Protein AF-A0A804QCX2-F1 (afdb_monomer_lite)

Radius of gyration: 17.0 Å; chains: 1; bounding box: 43×28×44 Å

Structure (m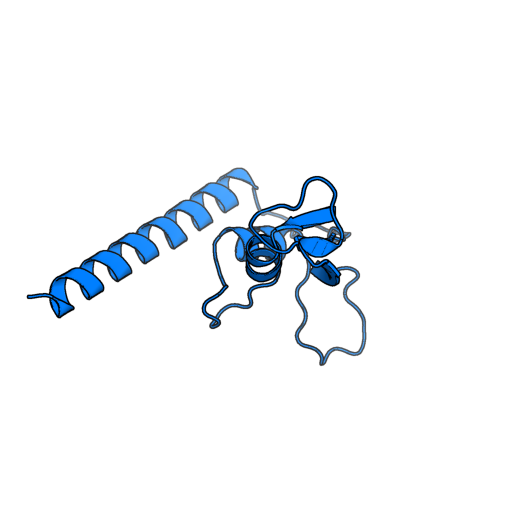mCIF, N/CA/C/O backbone):
data_AF-A0A804QCX2-F1
#
_entry.id   AF-A0A804QCX2-F1
#
loop_
_atom_site.group_PDB
_atom_site.id
_atom_site.type_symbol
_atom_site.label_atom_id
_atom_site.label_alt_id
_atom_site.label_comp_id
_atom_site.label_asym_id
_atom_site.label_entity_id
_atom_site.label_seq_id
_atom_site.pdbx_PDB_ins_code
_atom_site.Cartn_x
_atom_site.Cartn_y
_atom_site.Cartn_z
_atom_site.occupancy
_atom_site.B_iso_or_equiv
_atom_site.auth_seq_id
_atom_site.auth_comp_id
_atom_site.auth_asym_id
_atom_site.auth_atom_id
_atom_site.pdbx_PDB_model_num
ATOM 1 N N . MET A 1 1 ? 11.418 -2.056 2.179 1.00 92.19 1 MET A N 1
ATOM 2 C CA . MET A 1 1 ? 10.836 -2.862 1.079 1.00 92.19 1 MET A CA 1
ATOM 3 C C . MET A 1 1 ? 10.971 -2.107 -0.231 1.00 92.19 1 MET A C 1
ATOM 5 O O . MET A 1 1 ? 10.758 -0.905 -0.222 1.00 92.19 1 MET A O 1
ATOM 9 N N . LEU A 1 2 ? 11.300 -2.774 -1.339 1.00 95.69 2 LEU A N 1
ATOM 10 C CA . LEU A 1 2 ? 11.326 -2.166 -2.675 1.00 95.69 2 LEU A CA 1
ATOM 11 C C . LEU A 1 2 ? 10.024 -2.509 -3.410 1.00 95.69 2 LEU A C 1
ATOM 13 O O . LEU A 1 2 ? 9.696 -3.685 -3.549 1.00 95.69 2 LEU A O 1
ATOM 17 N N . VAL A 1 3 ? 9.266 -1.501 -3.835 1.00 96.00 3 VAL A N 1
ATOM 18 C CA . VAL A 1 3 ? 7.952 -1.674 -4.484 1.00 96.00 3 VAL A CA 1
ATOM 19 C C . VAL A 1 3 ? 7.820 -0.735 -5.677 1.00 96.00 3 VAL A C 1
ATOM 21 O O . VAL A 1 3 ? 8.579 0.219 -5.797 1.00 96.00 3 VAL A O 1
ATOM 24 N N . GLN A 1 4 ? 6.838 -0.957 -6.551 1.00 96.50 4 GLN A N 1
ATOM 25 C CA . GLN A 1 4 ? 6.546 -0.014 -7.636 1.00 96.50 4 GLN A CA 1
ATOM 26 C C . GLN A 1 4 ? 6.207 1.372 -7.073 1.00 96.50 4 GLN A C 1
ATOM 28 O O . GLN A 1 4 ? 5.472 1.482 -6.090 1.00 96.50 4 GLN A O 1
ATOM 33 N N . ARG A 1 5 ? 6.682 2.437 -7.725 1.00 94.88 5 ARG A N 1
ATOM 34 C CA . ARG A 1 5 ? 6.516 3.819 -7.240 1.00 94.88 5 ARG A CA 1
ATOM 35 C C . ARG A 1 5 ? 5.050 4.192 -6.996 1.00 94.88 5 ARG A C 1
ATOM 37 O O . ARG A 1 5 ? 4.723 4.807 -5.987 1.00 94.88 5 ARG A O 1
ATOM 44 N N . GLU A 1 6 ? 4.154 3.763 -7.879 1.00 94.12 6 GLU A N 1
ATOM 45 C CA . GLU A 1 6 ? 2.708 3.963 -7.724 1.00 94.12 6 GLU A CA 1
ATOM 46 C C . GLU A 1 6 ? 2.157 3.263 -6.470 1.00 94.12 6 GLU A C 1
ATOM 48 O O . GLU A 1 6 ? 1.337 3.812 -5.739 1.00 94.12 6 GLU A O 1
ATOM 53 N N . PHE A 1 7 ? 2.636 2.054 -6.173 1.00 93.94 7 PHE A N 1
ATOM 54 C CA . PHE A 1 7 ? 2.242 1.329 -4.969 1.00 93.94 7 PHE A CA 1
ATOM 55 C C . PHE A 1 7 ? 2.747 2.032 -3.701 1.00 93.94 7 PHE A C 1
ATOM 57 O O . PHE A 1 7 ? 2.002 2.144 -2.729 1.00 93.94 7 PHE A O 1
ATOM 64 N N . ALA A 1 8 ? 3.969 2.574 -3.725 1.00 92.94 8 ALA A N 1
ATOM 65 C CA . ALA A 1 8 ? 4.517 3.359 -2.618 1.00 92.94 8 ALA A CA 1
ATOM 66 C C . ALA A 1 8 ? 3.691 4.626 -2.340 1.00 92.94 8 ALA A C 1
ATOM 68 O O . ALA A 1 8 ? 3.346 4.891 -1.190 1.00 92.94 8 ALA A O 1
ATOM 69 N N . ARG A 1 9 ? 3.303 5.368 -3.387 1.00 91.06 9 ARG A N 1
ATOM 70 C CA . ARG A 1 9 ? 2.442 6.563 -3.267 1.00 91.06 9 ARG A CA 1
ATOM 71 C 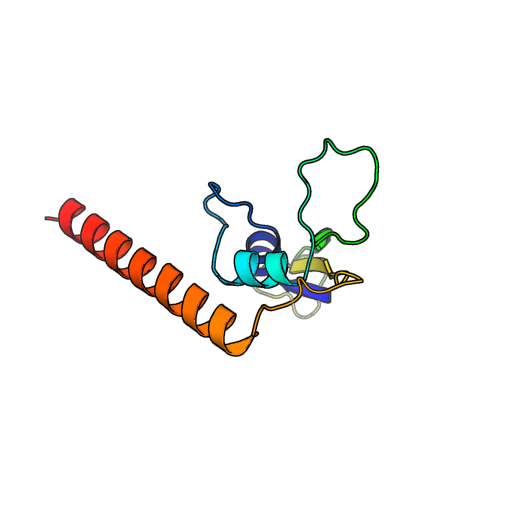C . ARG A 1 9 ? 1.085 6.237 -2.656 1.00 91.06 9 ARG A C 1
ATOM 73 O O . ARG A 1 9 ? 0.627 6.920 -1.742 1.00 91.06 9 ARG A O 1
ATOM 80 N N . ARG A 1 10 ? 0.496 5.127 -3.092 1.00 91.62 10 ARG A N 1
ATOM 81 C CA . ARG A 1 10 ? -0.748 4.579 -2.547 1.00 91.62 10 ARG A CA 1
ATOM 82 C C . ARG A 1 10 ? -0.634 4.138 -1.095 1.00 91.62 10 ARG A C 1
ATOM 84 O O . ARG A 1 10 ? -1.620 4.224 -0.379 1.00 91.62 10 ARG A O 1
ATOM 91 N N . LEU A 1 11 ? 0.533 3.677 -0.654 1.00 90.12 11 LEU A N 1
ATOM 92 C CA . LEU A 1 11 ? 0.796 3.307 0.740 1.00 90.12 11 LEU A CA 1
ATOM 93 C C . LEU A 1 11 ? 0.766 4.525 1.674 1.00 90.12 11 LEU A C 1
ATOM 95 O O . LEU A 1 11 ? 0.222 4.439 2.772 1.00 90.12 11 LEU A O 1
ATOM 99 N N . VAL A 1 12 ? 1.318 5.658 1.225 1.00 88.06 12 VAL A N 1
ATOM 100 C CA . VAL A 1 12 ? 1.423 6.905 2.010 1.00 88.06 12 VAL A CA 1
ATOM 101 C C . VAL A 1 12 ? 0.287 7.902 1.752 1.00 88.06 12 VAL A C 1
ATOM 103 O O . VAL A 1 12 ? 0.261 8.982 2.343 1.00 88.06 12 VAL A O 1
ATOM 106 N N . GLY A 1 13 ? -0.675 7.557 0.890 1.00 87.19 13 GLY A N 1
ATOM 107 C CA . GLY A 1 13 ? -1.758 8.445 0.471 1.00 87.19 13 GLY A CA 1
ATOM 108 C C . GLY A 1 13 ? -2.580 8.988 1.646 1.00 87.19 13 GLY A C 1
ATOM 109 O O . GLY A 1 13 ? -3.229 8.237 2.379 1.00 87.19 13 GLY A O 1
A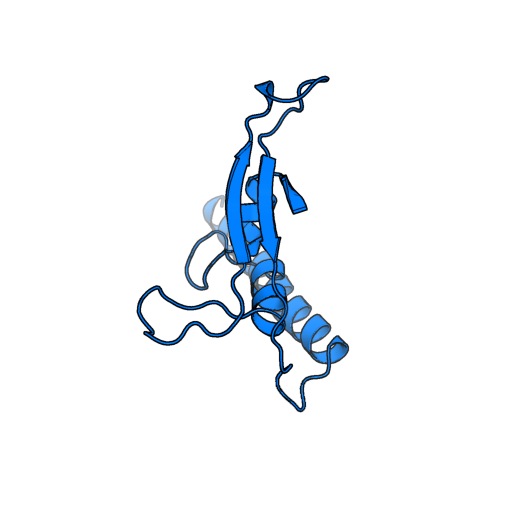TOM 110 N N . ALA A 1 14 ? -2.595 10.309 1.824 1.00 82.19 14 ALA A N 1
ATOM 111 C CA . ALA A 1 14 ? -3.370 10.963 2.876 1.00 82.19 14 ALA A CA 1
ATOM 112 C C . ALA A 1 14 ? -4.846 11.163 2.468 1.00 82.19 14 ALA A C 1
ATOM 114 O O . ALA A 1 14 ? -5.103 11.518 1.315 1.00 82.19 14 ALA A O 1
ATOM 115 N N . PRO A 1 15 ? -5.819 10.979 3.386 1.00 81.44 15 PRO A N 1
ATOM 116 C CA . PRO A 1 15 ? -7.228 11.259 3.125 1.00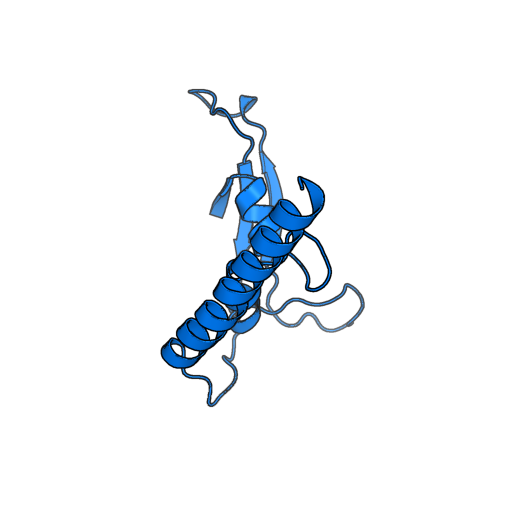 81.44 15 PRO A CA 1
ATOM 117 C C . PRO A 1 15 ? -7.422 12.651 2.517 1.00 81.44 15 PRO A C 1
ATOM 119 O O . PRO A 1 15 ? -6.814 13.615 2.972 1.00 81.44 15 PRO A O 1
ATOM 122 N N . GLY A 1 16 ? -8.257 12.750 1.483 1.00 81.44 16 GLY A N 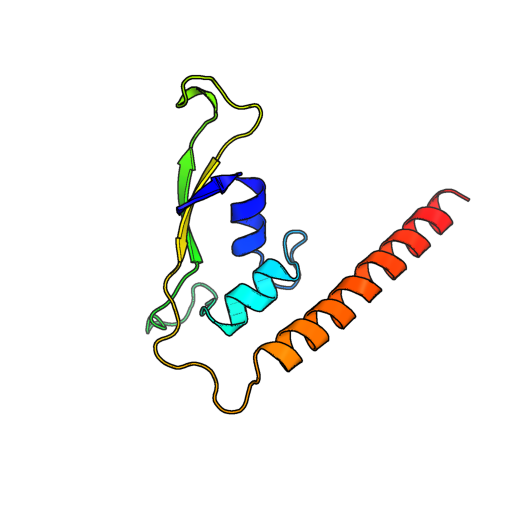1
ATOM 123 C CA . GLY A 1 16 ? -8.473 13.994 0.735 1.00 81.44 16 GLY A CA 1
ATOM 124 C C . GLY A 1 16 ? -7.554 14.179 -0.479 1.00 81.44 16 GLY A C 1
ATOM 125 O O . GLY A 1 16 ? -7.888 14.968 -1.359 1.00 81.44 16 GLY A O 1
ATOM 126 N N . HIS A 1 17 ? -6.466 13.410 -0.600 1.00 75.38 17 HIS A N 1
ATOM 127 C CA . HIS A 1 17 ? -5.654 13.355 -1.820 1.00 75.38 17 HIS A CA 1
ATOM 128 C C . HIS A 1 17 ? -6.061 12.191 -2.734 1.00 75.38 17 HIS A C 1
ATOM 130 O O . HIS A 1 17 ? -6.556 11.160 -2.280 1.00 75.38 17 HIS A O 1
ATOM 136 N N . GLY A 1 18 ? -5.820 12.343 -4.042 1.00 76.25 18 GLY A N 1
ATOM 137 C CA . GLY A 1 18 ? -6.228 11.368 -5.065 1.00 76.25 18 GLY A CA 1
ATOM 138 C C . GLY A 1 18 ? -5.586 9.978 -4.944 1.00 76.25 18 GLY A C 1
ATOM 139 O O . GLY A 1 18 ? -6.144 9.011 -5.449 1.00 76.25 18 GLY A O 1
ATOM 140 N N . GLU A 1 19 ? -4.456 9.872 -4.246 1.00 79.19 19 GLU A N 1
ATOM 141 C CA . GLU A 1 19 ? -3.726 8.617 -4.007 1.00 79.19 19 GLU A CA 1
ATOM 142 C C . GLU A 1 19 ? -4.310 7.794 -2.842 1.00 79.19 19 GLU A C 1
ATOM 144 O O . GLU A 1 19 ? -3.952 6.628 -2.660 1.00 79.19 19 GLU A O 1
ATOM 149 N N . HIS A 1 20 ? -5.206 8.380 -2.033 1.00 83.00 20 HIS A N 1
ATOM 150 C CA . HIS A 1 20 ? -5.774 7.697 -0.875 1.00 83.00 20 HIS A CA 1
ATOM 151 C C . HIS A 1 20 ? -6.705 6.561 -1.290 1.00 83.00 20 HIS A C 1
ATOM 153 O O . HIS A 1 20 ? -7.623 6.724 -2.098 1.00 83.00 20 HIS A O 1
ATOM 159 N N . ASN A 1 21 ? -6.488 5.395 -0.696 1.00 86.44 21 ASN A N 1
ATOM 160 C CA . ASN A 1 21 ? -7.246 4.193 -0.986 1.00 86.44 21 ASN A CA 1
ATOM 161 C C . ASN A 1 21 ? -7.289 3.267 0.236 1.00 86.44 21 ASN A C 1
ATOM 163 O O . ASN A 1 21 ? -6.691 3.541 1.274 1.00 86.44 21 ASN A O 1
ATOM 167 N N . HIS A 1 22 ? -7.960 2.132 0.061 1.00 88.50 22 HIS A N 1
ATOM 168 C CA . HIS A 1 22 ? -8.065 1.072 1.056 1.00 88.50 22 HIS A CA 1
ATOM 169 C C . HIS A 1 22 ? -6.710 0.614 1.624 1.00 88.50 22 HIS A C 1
ATOM 171 O O . HIS A 1 22 ? -6.603 0.372 2.823 1.00 88.50 22 HIS A O 1
ATOM 177 N N . LEU A 1 23 ? -5.660 0.531 0.794 1.00 89.31 23 LEU A N 1
ATOM 178 C CA . LEU A 1 23 ? -4.317 0.172 1.259 1.00 89.31 23 LEU A CA 1
ATOM 179 C C . LEU A 1 23 ? -3.786 1.227 2.235 1.00 89.31 23 LEU A C 1
ATOM 181 O O . LEU A 1 23 ? -3.375 0.864 3.334 1.00 89.31 23 LEU A O 1
ATOM 185 N N . ALA A 1 24 ? -3.858 2.513 1.879 1.00 88.94 24 ALA A N 1
ATOM 186 C CA . ALA A 1 24 ? -3.457 3.605 2.766 1.00 88.94 24 ALA A CA 1
ATOM 187 C C . ALA A 1 24 ? -4.224 3.572 4.096 1.00 88.94 24 ALA A C 1
ATOM 189 O O . ALA A 1 24 ? -3.645 3.785 5.159 1.00 88.94 24 ALA A O 1
ATOM 190 N N . THR A 1 25 ? -5.531 3.298 4.051 1.00 88.94 25 THR A N 1
ATOM 191 C CA . THR A 1 25 ? -6.388 3.200 5.240 1.00 88.94 25 THR A CA 1
ATOM 192 C C . THR A 1 25 ? -5.971 2.046 6.151 1.00 88.94 25 THR A C 1
ATOM 194 O O . THR A 1 25 ? -5.835 2.242 7.358 1.00 88.94 25 THR A O 1
ATOM 197 N N . ASN A 1 26 ? -5.699 0.868 5.590 1.00 89.88 26 ASN A N 1
ATOM 198 C CA . ASN A 1 26 ? -5.281 -0.299 6.369 1.00 89.88 26 ASN A CA 1
ATOM 199 C C . ASN A 1 26 ? -3.897 -0.112 6.967 1.00 89.88 26 ASN A C 1
ATOM 201 O O . ASN A 1 26 ? -3.689 -0.390 8.147 1.00 89.88 26 ASN A O 1
ATOM 205 N N . VAL A 1 27 ? -2.976 0.432 6.175 1.00 87.50 27 VAL A N 1
ATOM 206 C CA . VAL A 1 27 ? -1.651 0.812 6.649 1.00 87.50 27 VAL A CA 1
ATOM 207 C C . VAL A 1 27 ? -1.788 1.808 7.794 1.00 87.50 27 VAL A C 1
ATOM 209 O O . VAL A 1 27 ? -1.207 1.569 8.835 1.00 87.50 27 VAL A O 1
ATOM 212 N N . ARG A 1 28 ? -2.628 2.844 7.692 1.00 83.06 28 ARG A N 1
ATOM 213 C CA . ARG A 1 28 ? -2.869 3.825 8.772 1.00 83.06 28 ARG A CA 1
ATOM 214 C C . ARG A 1 28 ? -3.468 3.247 10.060 1.00 83.06 28 ARG A C 1
ATOM 216 O O . ARG A 1 28 ? -3.312 3.829 11.141 1.00 83.06 28 ARG A O 1
ATOM 223 N N . LEU A 1 29 ? -4.172 2.118 9.986 1.00 83.38 29 LEU A N 1
ATOM 224 C CA . LEU A 1 29 ? -4.665 1.444 11.186 1.00 83.38 29 LEU A CA 1
ATOM 225 C C . LEU A 1 29 ? -3.491 0.886 11.993 1.00 83.38 29 LEU A C 1
ATOM 227 O O . LEU A 1 29 ? -3.352 1.177 13.184 1.00 83.38 29 LEU A O 1
ATOM 231 N N . VAL A 1 30 ? -2.633 0.120 11.322 1.00 77.62 30 VAL A N 1
ATOM 232 C CA . VAL A 1 30 ? -1.483 -0.558 11.934 1.00 77.62 30 VAL A CA 1
ATOM 233 C C . VAL A 1 30 ? -0.257 0.343 12.050 1.00 77.62 30 VAL A C 1
ATOM 235 O O . VAL A 1 30 ? 0.633 0.058 12.849 1.00 77.62 30 VAL A O 1
ATOM 238 N N . ALA A 1 31 ? -0.236 1.447 11.299 1.00 65.94 31 ALA A N 1
ATOM 239 C CA . ALA A 1 31 ? 0.866 2.384 11.197 1.00 65.94 31 ALA A CA 1
ATOM 240 C C . ALA A 1 31 ? 0.459 3.847 11.404 1.00 65.94 31 ALA A C 1
ATOM 242 O O . ALA A 1 31 ? -0.603 4.265 10.963 1.00 65.94 31 ALA A O 1
ATOM 243 N N . VAL A 1 32 ? 1.216 4.633 12.177 1.00 52.25 32 VAL A N 1
ATOM 244 C CA . VAL A 1 32 ? 0.843 6.037 12.429 1.00 52.25 32 VAL A CA 1
ATOM 245 C C . VAL A 1 32 ? 1.142 6.853 11.172 1.00 52.25 32 VAL A C 1
ATOM 247 O O . VAL A 1 32 ? 2.134 6.638 10.487 1.00 52.25 32 VAL A O 1
ATOM 250 N N . THR A 1 33 ? 0.260 7.790 10.846 1.00 45.25 33 THR A N 1
ATOM 251 C CA . THR A 1 33 ? 0.528 8.837 9.857 1.00 45.25 33 THR A CA 1
ATOM 252 C C . THR A 1 33 ? 0.348 10.168 10.548 1.00 45.25 33 THR A C 1
ATOM 254 O O . THR A 1 33 ? -0.765 10.478 10.977 1.00 45.25 33 THR A O 1
ATOM 257 N N . VAL A 1 34 ? 1.424 10.932 10.669 1.00 40.78 34 VAL A N 1
ATOM 258 C CA . VAL A 1 34 ? 1.417 12.244 11.318 1.00 40.78 34 VAL A CA 1
ATOM 259 C C . VAL A 1 34 ? 1.467 13.317 10.235 1.00 40.78 34 VAL A C 1
ATOM 261 O O . VAL A 1 34 ? 2.250 13.189 9.294 1.00 40.78 34 VAL A O 1
ATOM 264 N N . PRO A 1 35 ? 0.666 14.388 10.332 1.00 38.28 35 PRO A N 1
ATOM 265 C CA . PRO A 1 35 ? 1.033 15.654 9.715 1.00 38.28 35 PRO A CA 1
ATOM 266 C C . PRO A 1 35 ? 2.336 16.144 10.364 1.00 38.28 35 PRO A C 1
ATOM 268 O O . PRO A 1 35 ? 2.546 15.909 11.550 1.00 38.28 35 PRO A O 1
ATOM 271 N N . LEU A 1 36 ? 3.175 16.847 9.606 1.00 43.53 36 LEU A N 1
ATOM 272 C CA . LEU A 1 36 ? 4.545 17.287 9.933 1.00 43.53 36 LEU A CA 1
ATOM 273 C C . LEU A 1 36 ? 4.714 18.164 11.212 1.00 43.53 36 LEU A C 1
ATOM 275 O O . LEU A 1 36 ? 5.742 18.807 11.369 1.00 43.53 36 LEU A O 1
ATOM 279 N N . ALA A 1 37 ? 3.731 18.254 12.116 1.00 42.91 37 ALA A N 1
ATOM 280 C CA . ALA A 1 37 ? 3.627 19.301 13.137 1.00 42.91 37 ALA A CA 1
ATOM 281 C C . ALA A 1 37 ? 3.509 18.826 14.605 1.00 42.91 37 ALA A C 1
ATOM 283 O O . ALA A 1 37 ? 3.113 19.622 15.452 1.00 42.91 37 ALA A O 1
ATOM 284 N N . VAL A 1 38 ? 3.847 17.577 14.956 1.00 46.38 38 VAL A N 1
ATOM 285 C CA . VAL A 1 38 ? 3.866 17.145 16.373 1.00 46.38 38 VAL A CA 1
ATOM 286 C C . VAL A 1 38 ? 5.293 16.819 16.815 1.00 46.38 38 VAL A C 1
ATOM 288 O O . VAL A 1 38 ? 5.953 15.968 16.230 1.00 46.38 38 VAL A O 1
ATOM 291 N N . ALA A 1 39 ? 5.755 17.519 17.858 1.00 49.72 39 ALA A N 1
ATOM 292 C CA . ALA A 1 39 ? 7.129 17.522 18.378 1.00 49.72 39 ALA A CA 1
ATOM 293 C C . ALA A 1 39 ? 7.570 16.226 19.092 1.00 49.72 39 ALA A C 1
ATOM 295 O O . ALA A 1 39 ? 8.710 16.114 19.537 1.00 49.72 39 ALA A O 1
ATOM 296 N N . THR A 1 40 ? 6.691 15.237 19.195 1.00 45.06 40 THR A N 1
ATOM 297 C CA . THR A 1 40 ? 7.006 13.891 19.674 1.00 45.06 40 THR A CA 1
ATOM 298 C C . THR A 1 40 ? 6.733 12.923 18.534 1.00 45.06 40 THR A C 1
ATOM 300 O O . THR A 1 40 ? 5.584 12.850 18.094 1.00 45.06 40 THR A O 1
ATOM 303 N N . PRO A 1 41 ? 7.738 12.181 18.027 1.00 43.69 41 PRO A N 1
ATOM 304 C CA . PRO A 1 41 ? 7.491 11.240 16.952 1.00 43.69 41 PRO A CA 1
ATOM 305 C C . PRO A 1 41 ? 6.601 10.137 17.528 1.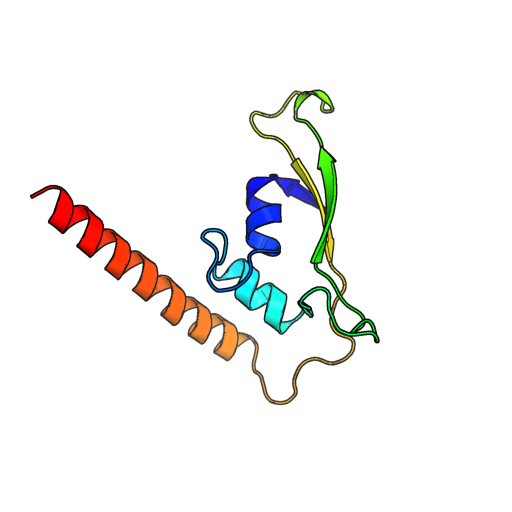00 43.69 41 PRO A C 1
ATOM 307 O O . PRO A 1 41 ? 7.041 9.408 18.428 1.00 43.69 41 PRO A O 1
ATOM 310 N N . PRO A 1 42 ? 5.350 9.963 17.070 1.00 46.19 42 PRO A N 1
ATOM 311 C CA . PRO A 1 42 ? 4.725 8.682 17.291 1.00 46.19 42 PRO A CA 1
ATOM 312 C C . PRO A 1 42 ? 5.571 7.703 16.484 1.00 46.19 42 PRO A C 1
ATOM 314 O O . PRO A 1 42 ? 5.999 8.015 15.375 1.00 46.19 42 PRO A O 1
ATOM 317 N N . ARG A 1 43 ? 5.908 6.572 17.098 1.00 46.03 43 ARG A N 1
ATOM 318 C CA . ARG A 1 43 ? 7.082 5.755 16.770 1.00 46.03 43 ARG A CA 1
ATOM 319 C C . ARG A 1 43 ? 7.074 5.087 15.397 1.00 46.03 43 ARG A C 1
ATOM 321 O O . ARG A 1 43 ? 7.816 4.135 15.212 1.00 46.03 43 ARG A O 1
ATOM 328 N N . LEU A 1 44 ? 6.288 5.578 14.438 1.00 50.81 44 LEU A N 1
ATOM 329 C CA . LEU A 1 44 ? 5.946 4.901 13.220 1.00 50.81 44 LEU A CA 1
ATOM 330 C C . LEU A 1 44 ? 5.514 5.773 12.048 1.00 50.81 44 LEU A C 1
ATOM 332 O O . LEU A 1 44 ? 4.522 6.488 12.130 1.00 50.81 44 LEU A O 1
ATOM 336 N N . GLU A 1 45 ? 6.192 5.603 10.924 1.00 63.62 45 GLU A N 1
ATOM 337 C CA . GLU A 1 45 ? 5.939 6.339 9.695 1.00 63.62 45 GLU A CA 1
ATOM 338 C C . GLU A 1 45 ? 6.051 5.349 8.532 1.00 63.62 45 GLU A C 1
ATOM 340 O O . GLU A 1 45 ? 6.926 4.477 8.534 1.00 63.62 45 GLU A O 1
ATOM 345 N N . VAL A 1 46 ? 5.147 5.443 7.554 1.00 69.88 46 VAL A N 1
ATOM 346 C CA . VAL A 1 46 ? 5.410 4.857 6.237 1.00 69.88 46 VAL A CA 1
ATOM 347 C C . VAL A 1 46 ? 6.119 5.921 5.427 1.00 69.88 46 VAL A C 1
ATOM 349 O O . VAL A 1 46 ? 5.526 6.942 5.082 1.00 69.88 46 VAL A O 1
ATOM 352 N N . LEU A 1 47 ? 7.400 5.687 5.172 1.00 83.62 47 LEU A N 1
ATOM 353 C CA . LEU A 1 47 ? 8.293 6.640 4.526 1.00 83.62 47 LEU A CA 1
ATOM 354 C C . LEU A 1 47 ? 8.721 6.095 3.177 1.00 83.62 47 LEU A C 1
ATOM 356 O O . LEU A 1 47 ? 9.172 4.954 3.075 1.00 83.62 47 LEU A O 1
ATOM 360 N N . ILE A 1 48 ? 8.638 6.935 2.150 1.00 88.38 48 ILE A N 1
ATOM 361 C CA . ILE A 1 48 ? 9.387 6.705 0.919 1.00 88.38 48 ILE A CA 1
ATOM 362 C C . ILE A 1 48 ? 10.816 7.168 1.199 1.00 88.38 48 ILE A C 1
ATOM 364 O O . ILE A 1 48 ? 11.082 8.363 1.268 1.00 88.38 48 ILE A O 1
ATOM 368 N N . VAL A 1 49 ? 11.713 6.208 1.408 1.00 91.88 49 VAL A N 1
ATOM 369 C CA . VAL A 1 49 ? 13.121 6.446 1.750 1.00 91.88 49 VAL A CA 1
ATOM 370 C C . VAL A 1 49 ? 13.884 6.952 0.534 1.00 91.88 49 VAL A C 1
ATOM 372 O O . VAL A 1 49 ? 14.696 7.865 0.631 1.00 91.88 49 VAL A O 1
ATOM 375 N N . ALA A 1 50 ? 13.624 6.343 -0.620 1.00 93.88 50 ALA A N 1
ATOM 376 C CA . ALA A 1 50 ? 14.266 6.704 -1.869 1.00 93.88 50 ALA A CA 1
ATOM 377 C C . ALA A 1 50 ? 13.395 6.298 -3.053 1.00 93.88 50 ALA A C 1
ATOM 379 O O . ALA A 1 50 ? 12.712 5.273 -3.024 1.00 93.88 50 ALA A O 1
ATOM 380 N N . ASP A 1 51 ? 13.474 7.075 -4.121 1.00 96.31 51 ASP A N 1
ATOM 381 C CA . ASP A 1 51 ? 13.000 6.652 -5.427 1.00 96.31 51 ASP A CA 1
ATOM 382 C C . ASP A 1 51 ? 14.119 5.933 -6.184 1.00 96.31 51 ASP A C 1
ATOM 384 O O . ASP A 1 51 ? 15.272 6.357 -6.152 1.00 96.31 51 ASP A O 1
ATOM 388 N N . VAL A 1 52 ? 13.766 4.859 -6.888 1.00 96.19 52 VAL A N 1
ATOM 389 C CA . VAL A 1 52 ? 14.690 4.025 -7.664 1.00 96.19 52 VAL A CA 1
ATOM 390 C C . VAL A 1 52 ? 14.224 4.009 -9.111 1.00 96.19 52 VAL A C 1
ATOM 392 O O . VAL A 1 52 ? 13.088 3.627 -9.415 1.00 96.19 52 VAL A O 1
ATOM 395 N N . ARG A 1 53 ? 15.086 4.442 -10.030 1.00 97.38 53 ARG A N 1
ATOM 396 C CA . ARG A 1 53 ? 14.713 4.528 -11.443 1.00 97.38 53 ARG A CA 1
ATOM 397 C C . ARG A 1 53 ? 14.756 3.136 -12.045 1.00 97.38 53 ARG A C 1
ATOM 399 O O . ARG A 1 53 ? 15.611 2.327 -11.702 1.00 97.38 53 ARG A O 1
ATOM 406 N N . LYS A 1 54 ? 13.894 2.867 -13.022 1.00 96.88 54 LYS A N 1
ATOM 407 C CA . LYS A 1 54 ? 13.942 1.607 -13.783 1.00 96.88 54 LYS A CA 1
ATOM 408 C C . LYS A 1 54 ? 15.323 1.319 -14.391 1.00 96.88 54 LYS A C 1
ATOM 410 O O . LYS A 1 54 ? 15.725 0.167 -14.450 1.00 96.88 54 LYS A O 1
ATOM 415 N N . ALA A 1 55 ? 16.061 2.360 -14.786 1.00 97.00 55 ALA A N 1
ATOM 416 C CA . ALA A 1 55 ? 17.404 2.240 -15.357 1.00 97.00 55 ALA A CA 1
ATOM 417 C C . ALA A 1 55 ? 18.446 1.658 -14.383 1.00 97.00 55 ALA A C 1
ATOM 419 O O . ALA A 1 55 ? 19.488 1.194 -14.830 1.00 97.00 55 ALA A O 1
ATOM 420 N N . ASP A 1 56 ? 18.160 1.657 -13.077 1.00 96.31 56 ASP A N 1
ATOM 421 C CA . ASP A 1 56 ? 19.054 1.125 -12.047 1.00 96.31 56 ASP A CA 1
ATOM 422 C C . ASP A 1 56 ? 18.904 -0.414 -11.885 1.00 96.31 56 ASP A C 1
ATOM 424 O O . ASP A 1 56 ? 19.503 -1.012 -10.994 1.00 96.31 56 ASP A O 1
ATOM 428 N N . PHE A 1 57 ? 18.112 -1.073 -12.745 1.00 97.25 57 PHE A N 1
ATOM 429 C CA . PHE A 1 57 ? 17.863 -2.519 -12.733 1.00 97.25 57 PHE A CA 1
ATOM 430 C C . PHE A 1 57 ? 18.342 -3.204 -14.018 1.00 97.25 57 PHE A C 1
ATOM 432 O O . PHE A 1 57 ? 18.265 -2.643 -15.112 1.00 97.25 57 PHE A O 1
ATOM 439 N N . VAL A 1 58 ? 18.728 -4.478 -13.892 1.00 96.31 58 VAL A N 1
ATOM 440 C CA . VAL A 1 58 ? 19.015 -5.376 -15.018 1.00 96.31 58 VAL A CA 1
ATOM 441 C C . VAL A 1 58 ? 18.303 -6.719 -14.777 1.00 96.31 58 VAL A C 1
ATOM 443 O O . VAL A 1 58 ? 18.658 -7.408 -13.821 1.00 96.31 58 VAL A O 1
ATOM 446 N N . PRO A 1 59 ? 17.310 -7.114 -15.605 1.00 95.38 59 PRO A N 1
ATOM 447 C CA . PRO A 1 59 ? 16.746 -6.369 -16.737 1.00 95.38 59 PRO A CA 1
ATOM 448 C C . PRO A 1 59 ? 15.949 -5.124 -16.305 1.00 95.38 59 PRO A C 1
ATOM 450 O O . PRO A 1 59 ? 15.376 -5.087 -15.217 1.00 95.38 59 PRO A O 1
ATOM 453 N N . MET A 1 60 ? 15.889 -4.114 -17.183 1.00 96.94 60 MET A N 1
ATOM 454 C CA . MET A 1 60 ? 15.167 -2.862 -16.924 1.00 96.94 60 MET A CA 1
ATOM 455 C C . MET A 1 60 ? 13.642 -3.105 -16.886 1.00 96.94 60 MET A C 1
ATOM 457 O O . MET A 1 60 ? 13.075 -3.517 -17.902 1.00 96.94 60 MET A O 1
ATOM 461 N N . PRO A 1 61 ? 12.939 -2.827 -15.770 1.00 96.88 61 PRO A N 1
ATOM 462 C CA . PRO A 1 61 ? 11.486 -2.923 -15.701 1.00 96.88 61 PRO A CA 1
ATOM 463 C C . PRO A 1 61 ? 10.798 -1.793 -16.483 1.00 96.88 61 PRO A C 1
ATOM 465 O O . PRO A 1 61 ? 11.404 -0.798 -16.881 1.00 96.88 61 PRO A O 1
ATOM 468 N N . VAL A 1 62 ? 9.481 -1.919 -16.671 1.00 97.19 62 VAL A N 1
ATOM 469 C CA . VAL A 1 62 ? 8.666 -0.908 -17.376 1.00 97.19 62 VAL A CA 1
ATOM 470 C C . VAL A 1 62 ? 8.432 0.344 -16.520 1.00 97.19 62 VAL A C 1
ATOM 472 O O . VAL A 1 62 ? 8.307 1.452 -17.047 1.00 97.19 62 VAL A O 1
ATOM 475 N N . VAL A 1 63 ? 8.386 0.173 -15.199 1.00 97.38 63 VAL A N 1
ATOM 476 C CA . VAL A 1 63 ? 7.997 1.202 -14.227 1.00 97.38 63 VAL A CA 1
ATOM 477 C C . VAL A 1 63 ? 9.103 1.457 -13.211 1.00 97.38 63 VAL A C 1
ATOM 479 O O . VAL A 1 63 ? 9.894 0.566 -12.908 1.00 97.38 63 VAL A O 1
ATOM 482 N N . ASP A 1 64 ? 9.131 2.672 -12.665 1.00 97.88 64 ASP A N 1
ATOM 483 C CA . ASP A 1 64 ? 10.021 3.015 -11.557 1.00 97.88 64 ASP A CA 1
ATOM 484 C C . ASP A 1 64 ? 9.577 2.352 -10.249 1.00 97.88 64 ASP A C 1
ATOM 486 O O . ASP A 1 64 ? 8.404 2.006 -10.051 1.00 97.88 64 ASP A O 1
ATOM 490 N N . SER A 1 65 ? 10.530 2.226 -9.334 1.00 97.75 65 SER A N 1
ATOM 491 C CA . SER A 1 65 ? 10.325 1.677 -7.999 1.00 97.75 65 SER A CA 1
ATOM 492 C C . SER A 1 65 ? 10.615 2.727 -6.929 1.00 97.75 65 SER A C 1
ATOM 494 O O . SER A 1 65 ? 11.196 3.775 -7.195 1.00 97.75 65 SER A O 1
ATOM 496 N N . SER A 1 66 ? 10.214 2.441 -5.701 1.00 96.50 66 SER A N 1
ATOM 497 C CA . SER A 1 66 ? 10.546 3.232 -4.524 1.00 96.50 66 SER A CA 1
ATOM 498 C C . SER A 1 66 ? 10.866 2.293 -3.366 1.00 96.50 66 SER A C 1
ATOM 500 O O . SER A 1 66 ? 10.243 1.238 -3.196 1.00 96.50 66 SER A O 1
ATOM 502 N N . LEU A 1 67 ? 11.853 2.677 -2.565 1.00 95.44 67 LEU A N 1
ATOM 503 C CA . LEU A 1 67 ? 12.175 2.038 -1.303 1.00 95.44 67 LEU A CA 1
ATOM 504 C C . LEU A 1 67 ? 11.272 2.626 -0.219 1.00 95.44 67 LEU A C 1
ATOM 506 O O . LEU A 1 67 ? 11.258 3.834 0.000 1.00 95.44 67 LEU A O 1
ATOM 510 N N . VAL A 1 68 ? 10.519 1.765 0.453 1.00 92.19 68 VAL A N 1
ATOM 511 C CA . VAL A 1 68 ? 9.562 2.132 1.495 1.00 92.19 68 VAL A CA 1
ATOM 512 C C . VAL A 1 68 ? 9.981 1.500 2.810 1.00 92.19 68 VAL A C 1
ATOM 514 O O . VAL A 1 68 ? 10.223 0.290 2.874 1.00 92.19 68 VAL A O 1
ATOM 517 N N . GLU A 1 69 ? 10.049 2.299 3.861 1.00 89.38 69 GLU A N 1
ATOM 518 C CA . GLU A 1 69 ? 10.181 1.817 5.230 1.00 89.38 69 GLU A CA 1
ATOM 519 C C . GLU A 1 69 ? 8.795 1.801 5.870 1.00 89.38 69 GLU A C 1
ATOM 521 O O . GLU A 1 69 ? 8.056 2.781 5.797 1.00 89.38 69 GLU A O 1
ATOM 526 N N . ILE A 1 70 ? 8.427 0.664 6.459 1.00 85.31 70 ILE A N 1
ATOM 527 C CA . ILE A 1 70 ? 7.197 0.510 7.230 1.00 85.31 70 ILE A CA 1
ATOM 528 C C . ILE A 1 70 ? 7.635 0.127 8.627 1.00 85.31 70 ILE A C 1
ATOM 530 O O . ILE A 1 70 ? 8.196 -0.949 8.835 1.00 85.31 70 ILE A O 1
ATOM 534 N N . ARG A 1 71 ? 7.352 0.991 9.589 1.00 82.06 71 ARG A N 1
ATOM 535 C CA . ARG A 1 71 ? 7.408 0.611 10.996 1.00 82.06 71 ARG A CA 1
ATOM 536 C C . ARG A 1 71 ? 5.976 0.187 11.409 1.00 82.06 71 ARG A C 1
ATOM 538 O O . ARG A 1 71 ? 5.031 0.668 10.789 1.00 82.06 71 ARG A O 1
ATOM 545 N N . MET A 1 72 ? 5.787 -0.719 12.389 1.00 79.69 72 MET A N 1
ATOM 546 C CA . MET A 1 72 ? 4.486 -1.059 13.042 1.00 79.69 72 MET A CA 1
ATOM 547 C C . MET A 1 72 ? 4.204 -0.393 14.413 1.00 79.69 72 MET A C 1
ATOM 549 O O . MET A 1 72 ? 5.094 -0.369 15.260 1.00 79.69 72 MET A O 1
ATOM 553 N N . LYS A 1 73 ? 2.971 0.092 14.676 1.00 73.00 73 LYS A N 1
ATOM 554 C CA . LYS A 1 73 ? 2.618 0.768 15.945 1.00 73.00 73 LYS A CA 1
ATOM 555 C C . LYS A 1 73 ? 2.964 -0.163 17.104 1.00 73.00 73 LYS A C 1
ATOM 557 O O . LYS A 1 73 ? 2.522 -1.307 17.084 1.00 73.00 73 LYS A O 1
ATOM 562 N N . GLU A 1 74 ? 3.679 0.336 18.118 1.00 68.19 74 GLU A N 1
ATOM 563 C CA . GLU A 1 74 ? 3.994 -0.456 19.324 1.00 68.19 74 GLU A CA 1
ATOM 564 C C . GLU A 1 74 ? 2.724 -1.011 19.981 1.00 68.19 74 GLU A C 1
ATOM 566 O O . GLU A 1 74 ? 2.726 -2.115 20.514 1.00 68.19 74 GLU A O 1
ATOM 571 N N . VAL A 1 75 ? 1.622 -0.260 19.896 1.00 67.75 75 VAL A N 1
ATOM 572 C CA . VAL A 1 75 ? 0.325 -0.654 20.438 1.00 67.75 75 VAL A CA 1
ATOM 573 C C . VAL A 1 75 ? -0.737 -0.521 19.350 1.00 67.75 75 VAL A C 1
ATOM 575 O O . VAL A 1 75 ? -0.986 0.567 18.822 1.00 67.75 75 VAL A O 1
ATOM 578 N N . ARG A 1 76 ? -1.382 -1.642 19.009 1.00 69.62 76 ARG A N 1
ATOM 579 C CA . ARG A 1 76 ? -2.600 -1.633 18.189 1.00 69.62 76 ARG A CA 1
ATOM 580 C C . ARG A 1 76 ? -3.728 -0.960 18.984 1.00 69.62 76 ARG A C 1
ATOM 582 O O . ARG A 1 76 ? -3.831 -1.223 20.181 1.00 69.62 76 ARG A O 1
ATOM 589 N N . PRO A 1 77 ? -4.613 -0.166 18.347 1.00 71.69 77 PRO A N 1
ATOM 590 C CA . PRO A 1 77 ? -5.805 0.324 19.027 1.00 71.69 77 PRO A CA 1
ATOM 591 C C . PRO A 1 77 ? -6.608 -0.853 19.614 1.00 71.69 77 PRO A C 1
ATOM 593 O O . PRO A 1 77 ? -6.957 -1.777 18.869 1.00 71.69 77 PRO A O 1
ATOM 596 N N . PRO A 1 78 ? -6.869 -0.864 20.931 1.00 78.00 78 PRO A N 1
ATOM 597 C CA . PRO A 1 78 ? -7.615 -1.945 21.558 1.00 78.00 78 PRO A CA 1
ATOM 598 C C . PRO A 1 78 ? -9.051 -1.984 21.022 1.00 78.00 78 PRO A C 1
ATOM 600 O O . PRO A 1 78 ? -9.620 -0.955 20.665 1.00 78.00 78 PRO A O 1
ATOM 603 N N . GLY A 1 79 ? -9.634 -3.182 20.961 1.00 84.38 79 GLY A N 1
ATOM 604 C CA . GLY A 1 79 ? -11.030 -3.378 20.554 1.00 84.38 79 GLY A CA 1
ATOM 605 C C . GLY A 1 79 ? -11.293 -3.390 19.045 1.00 84.38 79 GLY A C 1
ATOM 606 O O . GLY A 1 79 ? -12.448 -3.500 18.654 1.00 84.38 79 GLY A O 1
ATOM 607 N N . ILE A 1 80 ? -10.264 -3.311 18.192 1.00 83.62 80 ILE A N 1
ATOM 608 C CA . ILE A 1 80 ? -10.439 -3.400 16.734 1.00 83.62 80 ILE A CA 1
ATOM 609 C C . ILE A 1 80 ? -10.091 -4.809 16.241 1.00 83.62 80 ILE A C 1
ATOM 611 O O . ILE A 1 80 ? -8.917 -5.199 16.219 1.00 83.62 80 ILE A O 1
ATOM 615 N N . SER A 1 81 ? -11.113 -5.554 15.807 1.00 87.94 81 SER A N 1
ATOM 616 C CA . SER A 1 81 ? -10.941 -6.787 15.032 1.00 87.94 81 SER A CA 1
ATOM 617 C C . SER A 1 81 ? -10.410 -6.455 13.635 1.00 87.94 81 SER A C 1
ATOM 619 O O . SER A 1 81 ? -10.916 -5.554 12.965 1.00 87.94 81 SER A O 1
ATOM 621 N N . LEU A 1 82 ? -9.382 -7.179 13.181 1.00 85.81 82 LEU A N 1
ATOM 622 C CA . LEU A 1 82 ? -8.848 -6.982 11.831 1.00 85.81 82 LEU A CA 1
ATOM 623 C C . LEU A 1 82 ? -9.816 -7.437 10.751 1.00 85.81 82 LEU A C 1
ATOM 625 O O . LEU A 1 82 ? -9.862 -6.800 9.704 1.00 85.81 82 LEU A O 1
ATOM 629 N N . ASP A 1 83 ? -10.567 -8.504 11.006 1.00 89.75 83 ASP A N 1
ATOM 630 C CA . ASP A 1 83 ? -11.519 -9.041 10.039 1.00 89.75 83 ASP A CA 1
ATOM 631 C C . ASP A 1 83 ? -12.674 -8.058 9.851 1.00 89.75 83 ASP A C 1
ATOM 633 O O . ASP A 1 83 ? -13.020 -7.700 8.728 1.00 89.75 83 ASP A O 1
ATOM 637 N N . GLU A 1 84 ? -13.195 -7.517 10.957 1.00 91.12 84 GLU A N 1
ATOM 638 C CA . GLU A 1 84 ? -14.238 -6.491 10.913 1.00 91.12 84 GLU A CA 1
ATOM 639 C C . GLU A 1 84 ? -13.736 -5.213 10.233 1.00 91.12 84 GLU A C 1
ATOM 641 O O . GLU A 1 84 ? -14.424 -4.641 9.389 1.00 91.12 84 GLU A O 1
ATOM 646 N N . TRP A 1 85 ? -12.509 -4.782 10.541 1.00 90.06 85 TRP A N 1
ATOM 647 C CA . TRP A 1 85 ? -11.898 -3.636 9.875 1.00 90.06 85 TRP A CA 1
ATOM 648 C C . TRP A 1 85 ? -11.707 -3.867 8.372 1.00 90.06 85 TRP A C 1
ATOM 650 O O . TRP A 1 85 ? -11.956 -2.966 7.563 1.00 90.06 85 TRP A O 1
ATOM 660 N N . PHE A 1 86 ? -11.260 -5.060 7.981 1.00 88.00 86 PHE A N 1
ATOM 661 C CA . PHE A 1 86 ? -11.053 -5.414 6.584 1.00 88.00 86 PHE A CA 1
ATOM 662 C C . PHE A 1 86 ? -12.377 -5.395 5.819 1.00 88.00 86 PHE A C 1
ATOM 664 O O . PHE A 1 86 ? -12.475 -4.723 4.794 1.00 88.00 86 PHE A O 1
ATOM 671 N N . GLU A 1 87 ? -13.423 -6.019 6.359 1.00 90.75 87 GLU A N 1
ATOM 672 C CA . GLU A 1 87 ? -14.761 -5.984 5.764 1.00 90.75 87 GLU A CA 1
ATOM 673 C C . GLU A 1 87 ? -15.320 -4.557 5.700 1.00 90.75 87 GLU A C 1
ATOM 675 O O . GLU A 1 87 ? -15.810 -4.108 4.659 1.00 90.75 87 GLU A O 1
ATOM 680 N N . PHE A 1 88 ? -15.178 -3.785 6.779 1.00 90.38 88 PHE A N 1
ATOM 681 C CA . PHE A 1 88 ? -15.632 -2.399 6.830 1.00 90.38 88 PHE A CA 1
ATOM 682 C C . PHE A 1 88 ? -14.980 -1.542 5.740 1.00 90.38 88 PHE A C 1
ATOM 684 O O . PHE A 1 88 ? -15.657 -0.836 4.980 1.00 90.38 88 PHE A O 1
ATOM 691 N N . THR A 1 89 ? -13.655 -1.609 5.634 1.00 89.31 89 THR A N 1
ATOM 692 C CA . THR A 1 89 ? -12.911 -0.825 4.648 1.00 89.31 89 THR A CA 1
ATOM 693 C C . THR A 1 89 ? -13.176 -1.330 3.227 1.00 89.31 89 THR A C 1
ATOM 695 O O . THR A 1 89 ? -13.338 -0.507 2.318 1.00 89.31 89 THR A O 1
ATOM 698 N N . HIS A 1 90 ? -13.340 -2.640 3.019 1.00 86.56 90 HIS A N 1
ATOM 699 C CA . HIS A 1 90 ? -13.751 -3.212 1.737 1.00 86.56 90 HIS A CA 1
ATOM 700 C C . HIS A 1 90 ? -15.103 -2.650 1.268 1.00 86.56 90 HIS A C 1
ATOM 702 O O . HIS A 1 90 ? -15.217 -2.148 0.143 1.00 86.56 90 HIS A O 1
ATOM 708 N N . VAL A 1 91 ? -16.111 -2.628 2.148 1.00 88.56 91 VAL A N 1
ATOM 709 C CA . VAL A 1 91 ? -17.441 -2.067 1.853 1.00 88.56 91 VAL A CA 1
ATOM 710 C C . VAL A 1 91 ? -17.363 -0.571 1.526 1.00 88.56 91 VAL A C 1
ATOM 712 O O . VAL A 1 91 ? -17.993 -0.111 0.564 1.00 88.56 91 VAL A O 1
ATOM 715 N N . CYS A 1 92 ? -16.577 0.197 2.286 1.00 86.69 92 CYS A N 1
ATOM 716 C CA . CYS A 1 92 ? -16.416 1.637 2.072 1.00 86.69 92 CYS A CA 1
ATOM 717 C C . CYS A 1 92 ? -15.815 1.955 0.694 1.00 86.69 92 CYS A C 1
ATOM 719 O O . CYS A 1 92 ? -16.364 2.762 -0.067 1.00 86.69 92 CYS A O 1
ATOM 721 N N . PHE A 1 93 ? -14.714 1.295 0.330 1.00 83.38 93 PHE A N 1
ATOM 722 C CA . PHE A 1 93 ? -14.028 1.563 -0.935 1.00 83.38 93 PHE A CA 1
ATOM 723 C C . PHE A 1 93 ? -14.718 0.922 -2.148 1.00 83.38 93 PHE A C 1
ATOM 725 O O . PHE A 1 93 ? -14.689 1.507 -3.237 1.00 83.38 93 PHE A O 1
ATOM 732 N N . GLY A 1 94 ? -15.418 -0.205 -1.976 1.00 78.12 94 GLY A N 1
ATOM 733 C CA . GLY A 1 94 ? -16.220 -0.826 -3.036 1.00 78.12 94 GLY A CA 1
ATOM 734 C C . GLY A 1 94 ? -17.346 0.090 -3.536 1.00 78.12 94 GLY A C 1
ATOM 735 O O . GLY A 1 94 ? -17.537 0.266 -4.744 1.00 78.12 94 GLY A O 1
ATOM 736 N N . LYS A 1 95 ? -18.045 0.775 -2.619 1.00 67.62 95 LYS A N 1
ATOM 737 C CA . LYS A 1 95 ? -19.106 1.737 -2.973 1.00 67.62 95 LYS A CA 1
ATOM 738 C C . LYS A 1 95 ? -18.564 2.986 -3.673 1.00 67.62 95 LYS A C 1
ATOM 740 O O . LYS A 1 95 ? -19.190 3.474 -4.619 1.00 67.62 95 LYS A O 1
ATOM 745 N N . HIS A 1 96 ? -17.396 3.484 -3.263 1.00 64.19 96 HIS A N 1
ATOM 746 C CA . HIS A 1 96 ? -16.788 4.673 -3.867 1.00 64.19 96 HIS A CA 1
ATOM 747 C C . HIS A 1 96 ? -16.439 4.453 -5.351 1.00 64.19 96 HIS A C 1
ATOM 749 O O . HIS A 1 96 ? -16.723 5.309 -6.196 1.00 64.19 96 HIS A O 1
ATOM 755 N N . GLN A 1 97 ? -15.928 3.267 -5.705 1.00 62.62 97 GLN A N 1
ATOM 756 C CA . GLN A 1 97 ? -15.675 2.906 -7.105 1.00 62.62 97 GLN A CA 1
ATOM 757 C C . GLN A 1 97 ? -16.963 2.886 -7.940 1.00 62.62 97 GLN A C 1
ATOM 759 O O . GLN A 1 97 ? -16.983 3.369 -9.077 1.00 62.62 97 GLN A O 1
ATOM 764 N N . LEU A 1 98 ? -18.061 2.373 -7.378 1.00 63.25 98 LEU A N 1
ATOM 765 C CA . LEU A 1 98 ? -19.344 2.309 -8.073 1.00 63.25 98 LEU A CA 1
ATOM 766 C C . LEU A 1 98 ? -19.915 3.710 -8.349 1.00 63.25 98 LEU A C 1
ATOM 768 O O . LEU A 1 98 ? -20.389 3.981 -9.456 1.00 63.25 98 LEU A O 1
ATOM 772 N N . GLN A 1 99 ? -19.827 4.623 -7.377 1.00 67.31 99 GLN A N 1
ATOM 773 C CA . GLN A 1 99 ? -20.284 6.005 -7.551 1.00 67.31 99 GLN A CA 1
ATOM 774 C C . GLN A 1 99 ? -19.452 6.769 -8.591 1.00 67.31 99 GLN A C 1
ATOM 776 O O . GLN A 1 99 ? -20.018 7.435 -9.463 1.00 67.31 99 GLN A O 1
ATOM 781 N N . GLN A 1 100 ? -18.124 6.621 -8.565 1.00 65.69 100 GLN A N 1
ATOM 782 C CA . GLN A 1 100 ? -17.216 7.199 -9.564 1.00 65.69 100 GLN A CA 1
ATOM 783 C C . GLN A 1 100 ? -17.554 6.710 -10.985 1.00 65.69 100 GLN A C 1
ATOM 785 O O . GLN A 1 100 ? -17.656 7.517 -11.915 1.00 65.69 100 GLN A O 1
ATOM 790 N N . ARG A 1 101 ? -17.818 5.404 -11.161 1.00 67.25 101 ARG A N 1
ATOM 791 C CA . ARG A 1 101 ? -18.236 4.831 -12.456 1.00 67.25 101 ARG A CA 1
ATOM 792 C C . ARG A 1 101 ? -19.571 5.402 -12.935 1.00 67.25 101 ARG A C 1
ATOM 794 O O . ARG A 1 101 ? -19.679 5.756 -14.111 1.00 67.25 101 ARG A O 1
ATOM 801 N N . LYS A 1 102 ? -20.563 5.550 -12.046 1.00 73.62 102 LYS A N 1
ATOM 802 C CA . LYS A 1 102 ? -21.860 6.170 -12.382 1.00 73.62 102 LYS A CA 1
ATOM 803 C C . LYS A 1 102 ? -21.693 7.624 -12.838 1.00 73.62 102 LYS A C 1
ATOM 805 O O . LYS A 1 102 ? -22.227 7.987 -13.884 1.00 73.62 102 LYS A O 1
ATOM 810 N N . LYS A 1 103 ? -20.893 8.431 -12.127 1.00 73.06 103 LYS A N 1
ATOM 811 C CA . LYS A 1 103 ? -20.575 9.816 -12.533 1.00 73.06 103 LYS A CA 1
ATOM 812 C C . LYS A 1 103 ? -19.879 9.877 -13.897 1.00 73.06 103 LYS A C 1
ATOM 814 O O . LYS A 1 103 ? -20.261 10.694 -14.728 1.00 73.06 103 LYS A O 1
ATOM 819 N N . LYS A 1 104 ? -18.898 9.003 -14.162 1.00 71.62 104 LYS A N 1
ATOM 820 C CA . LYS A 1 104 ? -18.203 8.948 -15.464 1.00 71.62 104 LYS A CA 1
ATOM 821 C C . LYS A 1 104 ? -19.141 8.591 -16.620 1.00 71.62 104 LYS A C 1
ATOM 823 O O . LYS A 1 104 ? -19.028 9.203 -17.675 1.00 71.62 104 LYS A O 1
ATOM 828 N N . LYS A 1 105 ? -20.073 7.649 -16.424 1.00 71.69 105 LYS A N 1
ATOM 829 C CA . LYS A 1 105 ? -21.095 7.310 -17.432 1.00 71.69 105 LYS A CA 1
ATOM 830 C C . LYS A 1 105 ? -22.006 8.500 -17.736 1.00 71.69 105 LYS A C 1
ATOM 832 O O . LYS A 1 105 ? -22.231 8.795 -18.899 1.00 71.69 105 LYS A O 1
ATOM 837 N N . LYS A 1 106 ? -22.455 9.219 -16.703 1.00 69.75 106 LYS A N 1
ATOM 838 C CA . LYS A 1 106 ? -23.355 10.375 -16.850 1.00 69.75 106 LYS A CA 1
ATOM 839 C C . LYS A 1 106 ? -22.714 11.586 -17.543 1.00 69.75 106 LYS A C 1
ATOM 841 O O . LYS A 1 106 ? -23.434 12.442 -18.015 1.00 69.75 106 LYS A O 1
ATOM 846 N N . ARG A 1 107 ? -21.378 11.672 -17.580 1.00 71.62 107 ARG A N 1
ATOM 847 C CA . ARG A 1 107 ? -20.632 12.719 -18.308 1.00 71.62 107 ARG A CA 1
ATOM 848 C C . ARG A 1 107 ? -20.357 12.378 -19.777 1.00 71.62 107 ARG A C 1
ATOM 850 O O . ARG A 1 107 ? -19.788 13.203 -20.479 1.00 71.62 107 ARG A O 1
ATOM 857 N N . ARG A 1 108 ? -20.641 11.143 -20.199 1.00 67.75 108 ARG A N 1
ATOM 858 C CA . ARG A 1 108 ? -20.438 10.653 -21.574 1.00 67.75 108 ARG A CA 1
ATOM 859 C C . ARG A 1 108 ? -21.751 10.489 -22.349 1.00 67.75 108 ARG A C 1
ATOM 861 O O . ARG A 1 108 ? -21.692 10.131 -23.518 1.00 67.75 108 ARG A O 1
ATOM 868 N N . ALA A 1 109 ? -22.880 10.681 -21.674 1.00 60.72 109 ALA A N 1
ATOM 869 C CA . ALA A 1 109 ? -24.215 10.764 -22.249 1.00 60.72 109 ALA A CA 1
ATOM 870 C C . ALA A 1 109 ? -24.621 12.238 -22.270 1.00 60.72 109 ALA A C 1
ATOM 872 O O . ALA A 1 109 ? -25.341 12.617 -23.210 1.00 60.72 109 ALA A O 1
#

Sequence (109 aa):
MLVQREFARRLVGAPGHGEHNHLATNVRLVAVTVPLAVATPPRLEVLIVADVRKADFVPMPVVDSSLVEIRMKEVRPPGISLDEWFEFTHVCFGKHQLQQRKKKKKRRA

Organism: Zea mays (NCBI:txid4577)

InterPro domains:
  IPR001737 Ribosomal RNA adenine methyltransferase KsgA/Erm [PF00398] (1-95)
  IPR001737 Ribosomal RNA adenine methyltransferase KsgA/Erm [PTHR11727] (2-97)
  IPR023165 rRNA adenine dimethylase-like, C-terminal [G3DSA:1.10.8.100] (11-101)
  IPR029063 S-adenosyl-L-methionine-dependent methyltransferase superfamily [G3DSA:3.40.50.150] (1-74)
  IPR029063 S-adenosyl-L-methionine-dependent methyltransferase superfamily [SSF53335] (2-96)

pLDDT: mean 79.71, std 16.16, range [38.28, 97.88]

Foldseek 3Di:
DKFFPLVLLLCLPDPPDPSDALNVVLLCQFFPDDDPDDPDDQPWDWDQPAKAALVNDVVRDPGTITDIDGDTRPDGDPPDDPVVVSVVRCVVRVVVVVVVVVVVVVVVD

Secondary structure (DSSP, 8-state):
-EEEHHHHHHHHPPTTSTT--HHHHHHHHHS----TT-SS--S--EEEEEEE-GGGSSSPPSS-EEEEEEPPPSSPPTT--HHHHHHHHHHHHHHHHHHHHHHHHHT--